Protein AF-A0A8J7UI75-F1 (afdb_monomer_lite)

Foldseek 3Di:
DALLVQLVVLVVVLVVVPPVSVQFFPWFDSVVLNVQRVVLRVCVPDDAFPCASAEDAAELLQALEPPDPPDPDNDPPPDDNDPPTHPVVVVCVVRRYRYGGYGDDD

Radius of gyration: 14.6 Å; chains: 1; bounding box: 35×24×42 Å

Sequence (106 aa):
MSSSELVNHAARGIEAAGEDGQRSFTALRLVQACAEAAAIDRAAGDALPPFAGIPIAVKEICSTSPARSPARGRCCCGGATGPAGCRRHRAAEASGFIVIGRTNMT

Organism: NCBI:txid1502156

Structure (mmCIF, N/CA/C/O backbone):
data_AF-A0A8J7UI75-F1
#
_entry.id   AF-A0A8J7UI75-F1
#
loop_
_atom_site.group_PDB
_atom_site.id
_atom_site.type_symbol
_atom_site.label_atom_id
_atom_site.label_alt_id
_atom_site.label_comp_id
_atom_site.label_asym_id
_atom_site.label_entity_id
_atom_site.label_seq_id
_atom_site.pdbx_PDB_ins_code
_atom_site.Cartn_x
_atom_site.Cartn_y
_atom_site.Cartn_z
_atom_site.occupancy
_atom_site.B_iso_or_equiv
_atom_site.auth_seq_id
_atom_site.auth_comp_id
_atom_s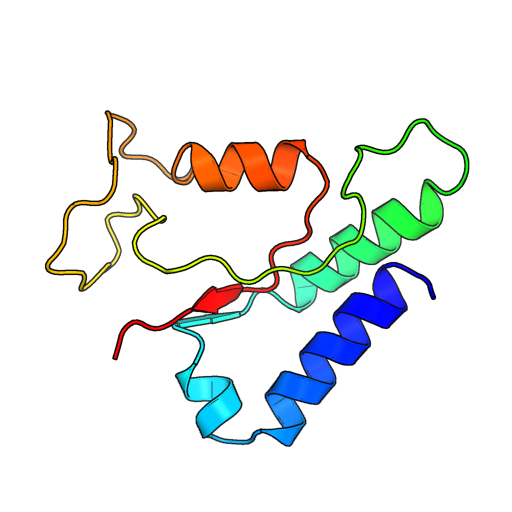ite.auth_asym_id
_atom_site.auth_atom_id
_atom_site.pdbx_PDB_model_num
ATOM 1 N N . MET A 1 1 ? 4.036 1.201 14.268 1.00 72.31 1 MET A N 1
ATOM 2 C CA . MET A 1 1 ? 4.060 1.895 12.971 1.00 72.31 1 MET A CA 1
ATOM 3 C C . MET A 1 1 ? 2.637 2.306 12.649 1.00 72.31 1 MET A C 1
ATOM 5 O O . MET A 1 1 ? 1.762 1.457 12.780 1.00 72.31 1 MET A O 1
ATOM 9 N N . SER A 1 2 ? 2.396 3.570 12.317 1.00 92.19 2 SER A N 1
ATOM 10 C CA . SER A 1 2 ? 1.084 4.068 11.892 1.00 92.19 2 SER A CA 1
ATOM 11 C C . SER A 1 2 ? 0.792 3.682 10.436 1.00 92.19 2 SER A C 1
ATOM 13 O O . SER A 1 2 ? 1.699 3.330 9.676 1.00 92.19 2 SER A O 1
ATOM 15 N N . SER A 1 3 ? -0.469 3.770 10.021 1.00 93.12 3 SER A N 1
ATOM 16 C CA . SER A 1 3 ? -0.880 3.553 8.627 1.00 93.12 3 SER A CA 1
ATOM 17 C C . SER A 1 3 ? -0.163 4.530 7.696 1.00 93.12 3 SER A C 1
ATOM 19 O O . SER A 1 3 ? 0.296 4.154 6.617 1.00 93.12 3 SER A O 1
ATOM 21 N N . SER A 1 4 ? -0.009 5.787 8.127 1.00 95.19 4 SER A N 1
ATOM 22 C CA . SER A 1 4 ? 0.713 6.809 7.361 1.00 95.19 4 SER A CA 1
ATOM 23 C C . SER A 1 4 ? 2.192 6.458 7.208 1.00 95.19 4 SER A C 1
ATOM 25 O O . SER A 1 4 ? 2.762 6.652 6.135 1.00 95.19 4 SER A O 1
ATOM 27 N N . GLU A 1 5 ? 2.822 5.897 8.244 1.00 96.25 5 GLU A N 1
ATOM 28 C CA . GLU A 1 5 ? 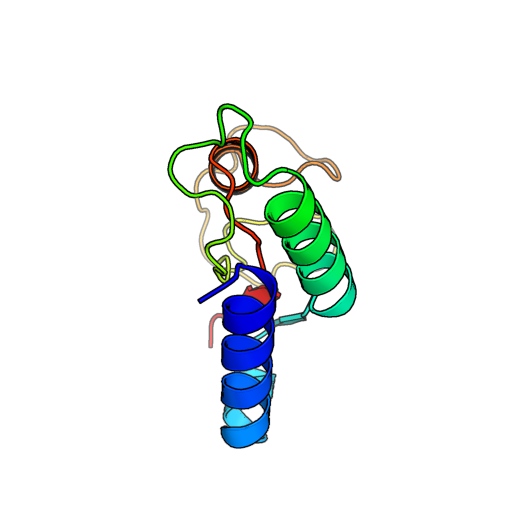4.204 5.412 8.156 1.00 96.25 5 GLU A CA 1
ATOM 29 C C . GLU A 1 5 ? 4.341 4.258 7.153 1.00 96.25 5 GLU A C 1
ATOM 31 O O . GLU A 1 5 ? 5.292 4.250 6.370 1.00 96.25 5 GLU A O 1
ATOM 36 N N . LEU A 1 6 ? 3.374 3.334 7.108 1.00 96.06 6 LEU A N 1
ATOM 37 C CA . LEU A 1 6 ? 3.363 2.231 6.140 1.00 96.06 6 LEU A CA 1
ATOM 38 C C . LEU A 1 6 ? 3.206 2.723 4.697 1.00 96.06 6 LEU A C 1
ATOM 40 O O . LEU A 1 6 ? 3.945 2.281 3.814 1.00 96.06 6 LEU A O 1
ATOM 44 N N . VAL A 1 7 ? 2.285 3.657 4.444 1.00 96.50 7 VAL A N 1
ATOM 45 C CA . VAL A 1 7 ? 2.098 4.237 3.103 1.00 96.50 7 VAL A CA 1
ATOM 46 C C . VAL A 1 7 ? 3.342 5.006 2.660 1.00 96.50 7 VAL A C 1
ATOM 48 O O . VAL A 1 7 ? 3.806 4.823 1.535 1.00 96.50 7 VAL A O 1
ATOM 51 N N . ASN A 1 8 ? 3.938 5.806 3.546 1.00 96.56 8 ASN A N 1
ATOM 52 C CA . ASN A 1 8 ? 5.171 6.535 3.245 1.00 96.56 8 ASN A CA 1
ATOM 53 C C . ASN A 1 8 ? 6.350 5.591 2.985 1.00 96.56 8 ASN A C 1
ATOM 55 O O . ASN A 1 8 ? 7.163 5.846 2.097 1.00 96.56 8 ASN A O 1
ATOM 59 N N . HIS A 1 9 ? 6.444 4.488 3.730 1.00 97.00 9 HIS A N 1
ATOM 60 C CA . HIS A 1 9 ? 7.454 3.464 3.490 1.00 97.00 9 HIS A CA 1
ATOM 61 C C . HIS A 1 9 ? 7.279 2.814 2.109 1.00 97.00 9 HIS A C 1
ATOM 63 O O . HIS A 1 9 ? 8.251 2.691 1.366 1.00 97.00 9 HIS A O 1
ATOM 69 N N . ALA A 1 10 ? 6.043 2.474 1.726 1.00 95.12 10 ALA A N 1
ATOM 70 C CA . ALA A 1 10 ? 5.746 1.929 0.404 1.00 95.12 10 ALA A CA 1
ATOM 71 C C . ALA A 1 10 ? 6.082 2.925 -0.721 1.00 95.12 10 ALA A C 1
ATOM 73 O O . ALA A 1 10 ? 6.718 2.543 -1.701 1.00 95.12 10 ALA A O 1
ATOM 74 N N . ALA A 1 11 ? 5.722 4.203 -0.562 1.00 95.00 11 ALA A N 1
ATOM 75 C CA . ALA A 1 11 ? 6.049 5.257 -1.523 1.00 95.00 11 ALA A CA 1
ATOM 76 C C . ALA A 1 11 ? 7.567 5.396 -1.723 1.00 95.00 11 ALA A C 1
ATOM 78 O O . ALA A 1 11 ? 8.046 5.365 -2.855 1.00 95.00 11 ALA A O 1
ATOM 79 N N . ARG A 1 12 ? 8.333 5.438 -0.626 1.00 96.62 12 ARG A N 1
ATOM 80 C CA . ARG A 1 12 ? 9.803 5.473 -0.677 1.00 96.62 12 ARG A CA 1
ATOM 81 C C . ARG A 1 12 ? 10.396 4.238 -1.346 1.00 96.62 12 ARG A C 1
ATOM 83 O O . ARG A 1 12 ? 11.379 4.363 -2.062 1.00 96.62 12 ARG A O 1
ATOM 90 N N . GLY A 1 13 ? 9.814 3.057 -1.131 1.00 95.81 13 GLY A N 1
ATOM 91 C CA . GLY A 1 13 ? 10.242 1.830 -1.805 1.00 95.81 13 GLY A CA 1
ATOM 92 C C . GLY A 1 13 ? 10.056 1.899 -3.323 1.00 95.81 13 GLY A C 1
ATOM 93 O O . GLY A 1 13 ? 10.942 1.491 -4.070 1.00 95.81 13 GLY A O 1
ATOM 94 N N . ILE A 1 14 ? 8.937 2.471 -3.780 1.00 94.19 14 ILE A N 1
ATOM 95 C CA . ILE A 1 14 ? 8.665 2.695 -5.207 1.00 94.19 14 ILE A CA 1
ATOM 96 C C . ILE A 1 14 ? 9.672 3.690 -5.796 1.00 94.19 14 ILE A C 1
ATOM 98 O O . ILE A 1 14 ? 10.225 3.434 -6.861 1.00 94.19 14 ILE A O 1
ATOM 102 N N . GLU A 1 15 ? 9.937 4.796 -5.101 1.00 93.94 15 GLU A N 1
ATOM 103 C CA . GLU A 1 15 ? 10.912 5.805 -5.536 1.00 93.94 15 GLU A CA 1
ATOM 104 C C . GLU A 1 15 ? 12.344 5.257 -5.570 1.00 93.94 15 GLU A C 1
ATOM 106 O O . GLU A 1 15 ? 13.062 5.464 -6.546 1.00 93.94 15 GLU A O 1
ATOM 111 N N . ALA A 1 16 ? 12.754 4.512 -4.539 1.00 96.38 16 ALA A N 1
ATOM 112 C CA . ALA A 1 16 ? 14.086 3.918 -4.445 1.00 96.38 16 ALA A CA 1
ATOM 113 C C . ALA A 1 16 ? 14.348 2.869 -5.539 1.00 96.38 16 ALA A C 1
ATOM 115 O O . ALA A 1 16 ? 15.494 2.673 -5.937 1.00 96.38 16 ALA A O 1
ATOM 116 N N . ALA A 1 17 ? 13.296 2.221 -6.047 1.00 93.31 17 ALA A N 1
ATOM 117 C CA . ALA A 1 17 ? 13.370 1.295 -7.175 1.00 93.31 17 ALA A CA 1
ATOM 118 C C . ALA A 1 17 ? 13.470 1.997 -8.548 1.00 93.31 17 ALA A C 1
ATOM 120 O O . ALA A 1 17 ? 13.560 1.322 -9.573 1.00 93.31 17 ALA A O 1
ATOM 121 N N . GLY A 1 18 ? 13.451 3.335 -8.596 1.00 92.94 18 GLY A N 1
ATOM 122 C CA . GLY A 1 18 ? 13.666 4.112 -9.816 1.00 92.94 18 GLY A CA 1
ATOM 123 C C . GLY A 1 18 ? 12.664 3.789 -10.929 1.00 92.94 18 GLY A C 1
ATOM 124 O O . GLY A 1 18 ? 11.455 3.707 -10.701 1.00 92.94 18 GLY A O 1
ATOM 125 N N . GLU A 1 19 ? 13.165 3.609 -12.156 1.00 89.56 19 GLU A N 1
ATOM 126 C CA . GLU A 1 19 ? 12.319 3.326 -13.324 1.00 89.56 19 GLU A CA 1
ATOM 127 C C . GLU A 1 19 ? 11.534 2.015 -13.191 1.00 89.56 19 GLU A C 1
ATOM 129 O O . GLU A 1 19 ? 10.386 1.947 -13.631 1.00 89.56 19 GLU A O 1
ATOM 134 N N . ASP A 1 20 ? 12.112 0.986 -12.569 1.00 88.75 20 ASP A N 1
ATOM 135 C CA . ASP A 1 20 ? 11.452 -0.312 -12.392 1.00 88.75 20 ASP A CA 1
ATOM 136 C C . ASP A 1 20 ? 10.294 -0.207 -11.397 1.00 88.75 20 ASP A C 1
ATOM 138 O O . ASP A 1 20 ? 9.212 -0.765 -11.619 1.00 88.75 20 ASP A O 1
ATOM 142 N N . GLY A 1 21 ? 10.484 0.592 -10.344 1.00 88.25 21 GLY A N 1
ATOM 143 C CA . GLY A 1 21 ? 9.425 0.975 -9.418 1.00 88.25 21 GLY A CA 1
ATOM 144 C C . GLY A 1 21 ? 8.268 1.653 -10.143 1.00 88.25 21 GLY A C 1
ATOM 145 O O . GLY A 1 21 ? 7.123 1.252 -9.974 1.00 88.25 21 GLY A O 1
ATOM 146 N N . GLN A 1 22 ? 8.551 2.619 -11.017 1.00 86.44 22 GLN A N 1
ATOM 147 C CA . GLN A 1 22 ? 7.523 3.331 -11.783 1.00 86.44 22 GLN A CA 1
ATOM 148 C C . GLN A 1 22 ? 6.825 2.432 -12.816 1.00 86.44 22 GLN A C 1
ATOM 150 O O . GLN A 1 22 ? 5.599 2.441 -12.904 1.00 86.44 22 GLN A O 1
ATOM 155 N N . ARG A 1 23 ? 7.573 1.611 -13.566 1.00 88.38 23 ARG A N 1
ATOM 156 C CA . ARG A 1 23 ? 7.040 0.704 -14.606 1.00 8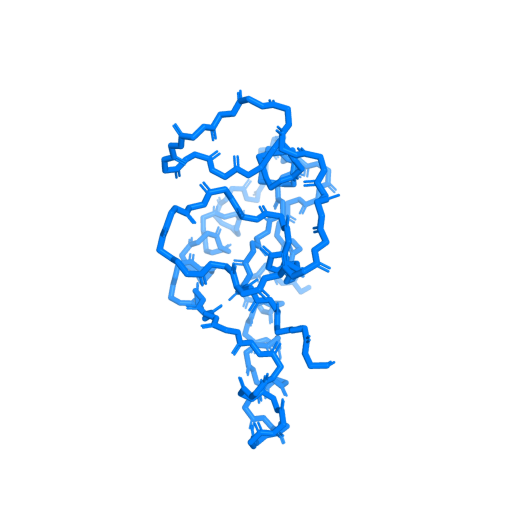8.38 23 ARG A CA 1
ATOM 157 C C . ARG A 1 23 ? 6.212 -0.448 -14.049 1.00 88.38 23 ARG A C 1
ATOM 159 O O . ARG A 1 23 ? 5.383 -1.009 -14.771 1.00 88.38 23 ARG A O 1
ATOM 166 N N . SER A 1 24 ? 6.410 -0.781 -12.776 1.00 88.69 24 SER A N 1
ATOM 167 C CA . SER A 1 24 ? 5.602 -1.770 -12.064 1.00 88.69 24 SER A CA 1
ATOM 168 C C . SER A 1 24 ? 4.160 -1.308 -11.853 1.00 88.69 24 SER A C 1
ATOM 170 O O . SER A 1 24 ? 3.292 -2.148 -11.611 1.00 88.69 24 SER A O 1
ATOM 172 N N . PHE A 1 25 ? 3.872 -0.006 -11.986 1.00 89.38 25 PHE A N 1
ATOM 173 C CA . PHE A 1 25 ? 2.534 0.555 -11.840 1.00 89.38 25 PHE A CA 1
ATOM 174 C C . PHE A 1 25 ? 2.054 1.224 -13.124 1.00 89.38 25 PHE A C 1
ATOM 176 O O . PHE A 1 25 ? 2.753 1.980 -13.784 1.00 89.38 25 PHE A O 1
ATOM 183 N N . THR A 1 26 ? 0.798 0.983 -13.455 1.00 86.75 26 THR A N 1
ATOM 184 C CA . THR A 1 26 ? 0.074 1.671 -14.532 1.00 86.75 26 THR A CA 1
ATOM 185 C C . THR A 1 26 ? -0.619 2.934 -14.033 1.00 86.75 26 THR A C 1
ATOM 187 O O . THR A 1 26 ? -0.889 3.842 -14.816 1.00 86.75 26 THR A O 1
ATOM 190 N N . ALA A 1 27 ? -0.934 2.998 -12.736 1.00 86.94 27 ALA A N 1
ATOM 191 C CA . ALA A 1 27 ? -1.446 4.189 -12.072 1.00 86.94 27 ALA A CA 1
ATOM 192 C C . ALA A 1 27 ? -1.128 4.146 -10.574 1.00 86.94 27 ALA A C 1
ATOM 194 O O . ALA A 1 27 ? -1.444 3.162 -9.907 1.00 86.94 27 ALA A O 1
ATOM 195 N N . LEU A 1 28 ? -0.574 5.229 -10.036 1.00 90.25 28 LEU A N 1
ATOM 196 C CA . LEU A 1 28 ? -0.367 5.421 -8.599 1.00 90.25 28 LEU A CA 1
ATOM 197 C C . LEU A 1 28 ? -1.451 6.341 -8.023 1.00 90.25 28 LEU A C 1
ATOM 199 O O . LEU A 1 28 ? -1.902 7.266 -8.696 1.00 90.25 28 LEU A O 1
ATOM 203 N N . ARG A 1 29 ? -1.854 6.095 -6.771 1.00 92.62 29 ARG A N 1
ATOM 204 C CA . ARG A 1 29 ? -2.827 6.909 -6.016 1.00 92.62 29 ARG A CA 1
ATOM 205 C C . ARG A 1 29 ? -2.285 7.350 -4.651 1.00 92.62 29 ARG A C 1
ATOM 207 O O . ARG A 1 29 ? -3.004 7.359 -3.659 1.00 92.62 29 ARG A O 1
ATOM 214 N N . LEU A 1 30 ? -0.994 7.692 -4.592 1.00 92.50 30 LEU A N 1
ATOM 215 C CA . LEU A 1 30 ? -0.283 7.959 -3.333 1.00 92.50 30 LEU A CA 1
ATOM 216 C C . LEU A 1 30 ? -0.889 9.116 -2.523 1.00 92.50 30 LEU A C 1
ATOM 218 O O . LEU A 1 30 ? -0.970 9.017 -1.306 1.00 92.50 30 LEU A O 1
ATOM 222 N N . VAL A 1 31 ? -1.385 10.173 -3.176 1.00 93.12 31 VAL A N 1
ATOM 223 C CA . VAL A 1 31 ? -2.035 11.301 -2.481 1.00 93.12 31 VAL A CA 1
ATOM 224 C C . VAL A 1 31 ? -3.292 10.840 -1.737 1.00 93.12 31 VAL A C 1
ATOM 226 O O . VAL A 1 31 ? -3.466 11.149 -0.560 1.00 93.12 31 VAL A O 1
ATOM 229 N N . GLN A 1 32 ? -4.150 10.067 -2.407 1.00 90.88 32 GLN A N 1
ATOM 230 C CA . GLN A 1 32 ? -5.358 9.501 -1.808 1.00 90.88 32 GLN A CA 1
ATOM 231 C C . GLN A 1 32 ? -5.006 8.491 -0.712 1.00 90.88 32 GLN A C 1
ATOM 233 O O . GLN A 1 32 ? -5.580 8.548 0.371 1.00 90.88 32 GLN A O 1
ATOM 238 N N . ALA A 1 33 ? -4.010 7.633 -0.952 1.00 93.44 33 ALA A N 1
ATOM 239 C CA . ALA A 1 33 ? -3.541 6.653 0.023 1.00 93.44 33 ALA A CA 1
ATOM 240 C C . ALA A 1 33 ? -3.032 7.310 1.318 1.00 93.44 33 ALA A C 1
ATOM 242 O O . ALA A 1 33 ? -3.337 6.833 2.408 1.00 93.44 33 ALA A O 1
ATOM 243 N N . CYS A 1 34 ? -2.312 8.433 1.221 1.00 94.06 34 CYS A N 1
ATOM 244 C CA . CYS A 1 34 ? -1.883 9.199 2.392 1.00 94.06 34 CYS A CA 1
ATOM 245 C C . CYS A 1 34 ? -3.071 9.793 3.164 1.00 94.06 34 CYS A C 1
ATOM 247 O O . CYS A 1 34 ? -3.069 9.786 4.394 1.00 94.06 34 CYS A O 1
ATOM 249 N N . ALA A 1 35 ? -4.100 10.285 2.467 1.00 94.06 35 ALA A N 1
ATOM 250 C CA . ALA A 1 35 ? -5.305 10.810 3.110 1.00 94.06 35 ALA A CA 1
ATOM 251 C C . ALA A 1 35 ? -6.116 9.706 3.819 1.00 94.06 35 ALA A C 1
ATOM 253 O O . ALA A 1 35 ? -6.569 9.908 4.946 1.00 94.06 35 ALA A O 1
ATOM 254 N N . GLU A 1 36 ? -6.259 8.536 3.187 1.00 92.81 36 GLU A N 1
ATOM 255 C CA . GLU A 1 36 ? -6.887 7.339 3.770 1.00 92.81 36 GLU A CA 1
ATOM 256 C C . GLU A 1 36 ? -6.125 6.874 5.022 1.00 92.81 36 GLU A C 1
ATOM 258 O O . GLU A 1 36 ? -6.726 6.653 6.073 1.00 92.81 36 GLU A O 1
ATOM 263 N N . ALA A 1 37 ? -4.793 6.818 4.951 1.00 93.75 37 ALA A N 1
ATOM 264 C CA . ALA A 1 37 ? -3.941 6.453 6.076 1.00 93.75 37 ALA A CA 1
ATOM 265 C C . ALA A 1 37 ? -4.070 7.417 7.262 1.00 93.75 37 ALA A C 1
ATOM 267 O O . ALA A 1 37 ? -4.230 6.977 8.399 1.00 93.75 37 ALA A O 1
ATOM 268 N N . ALA A 1 38 ? -4.075 8.726 7.000 1.00 94.00 38 ALA A N 1
ATOM 269 C CA . ALA A 1 38 ? -4.266 9.735 8.037 1.00 94.00 38 ALA A CA 1
ATOM 270 C C . ALA A 1 38 ? -5.666 9.662 8.672 1.00 94.00 38 ALA A C 1
ATOM 272 O O . ALA A 1 38 ? -5.835 9.970 9.851 1.00 94.00 38 ALA A O 1
ATOM 273 N N . ALA A 1 39 ? -6.693 9.266 7.913 1.00 91.69 39 ALA A N 1
ATOM 274 C CA . ALA A 1 39 ? -8.027 9.038 8.461 1.00 91.69 39 ALA A CA 1
ATOM 275 C C . ALA A 1 39 ? -8.051 7.824 9.403 1.00 91.69 39 ALA A C 1
ATOM 277 O O . ALA A 1 39 ? -8.613 7.923 10.491 1.00 91.69 39 ALA A O 1
ATOM 278 N N . ILE A 1 40 ? -7.393 6.726 9.023 1.00 91.50 40 ILE A N 1
ATOM 279 C CA . ILE A 1 40 ? -7.291 5.514 9.848 1.00 91.50 40 ILE A CA 1
ATOM 280 C C . ILE A 1 40 ? -6.474 5.779 11.116 1.00 91.50 40 ILE A C 1
ATOM 282 O O . ILE A 1 40 ? -6.899 5.396 12.202 1.00 91.50 40 ILE A O 1
ATOM 286 N N . ASP A 1 41 ? -5.362 6.509 11.008 1.00 92.50 41 ASP A N 1
ATOM 287 C CA . ASP A 1 41 ? -4.542 6.886 12.166 1.00 92.50 41 ASP A CA 1
ATOM 288 C C . ASP A 1 41 ? -5.323 7.759 13.166 1.00 92.50 41 ASP A C 1
ATOM 290 O O . ASP A 1 41 ? -5.139 7.630 14.374 1.00 92.50 41 ASP A O 1
ATOM 294 N N . ARG A 1 42 ? -6.238 8.616 12.685 1.00 90.69 42 ARG A N 1
ATOM 295 C CA . ARG A 1 42 ? -7.131 9.415 13.546 1.00 90.69 42 ARG A CA 1
ATOM 296 C C . ARG A 1 42 ? -8.262 8.605 14.177 1.00 90.69 42 ARG A C 1
ATOM 298 O O . ARG A 1 42 ? -8.751 8.999 15.228 1.00 90.69 42 ARG A O 1
ATOM 305 N N . ALA A 1 43 ? -8.665 7.502 13.554 1.00 86.56 43 ALA A N 1
ATOM 306 C CA . ALA A 1 43 ? -9.690 6.594 14.063 1.00 86.56 43 ALA A CA 1
ATOM 307 C C . ALA A 1 43 ? -9.141 5.591 15.099 1.00 86.56 43 ALA A C 1
ATOM 309 O O . ALA A 1 43 ? -9.865 4.686 15.511 1.00 86.56 43 ALA A O 1
ATOM 310 N N . ALA A 1 44 ? -7.872 5.726 15.514 1.00 63.81 44 ALA A N 1
ATOM 311 C CA . ALA A 1 44 ? -7.212 4.861 16.489 1.00 63.81 44 ALA A CA 1
ATOM 312 C C . ALA A 1 44 ? -7.977 4.830 17.828 1.00 63.81 44 ALA A C 1
ATOM 314 O O . ALA A 1 44 ? -7.792 5.683 18.694 1.00 63.81 44 ALA A O 1
ATOM 315 N N . GLY A 1 45 ? -8.853 3.834 17.975 1.00 59.66 45 GLY A N 1
ATOM 316 C CA . GLY A 1 45 ? -9.754 3.664 19.118 1.00 59.66 45 GLY A CA 1
ATOM 317 C C . GLY A 1 45 ? -11.126 3.094 18.741 1.00 59.66 45 GLY A C 1
ATOM 318 O O . GLY A 1 45 ? -11.733 2.409 19.560 1.00 59.66 45 GLY A O 1
ATOM 319 N N . ASP A 1 46 ? -11.583 3.308 17.505 1.00 70.75 46 ASP A N 1
ATOM 320 C CA . ASP A 1 46 ? -12.829 2.732 16.990 1.00 70.75 46 ASP A CA 1
ATOM 321 C C . ASP A 1 46 ? -12.624 1.299 16.467 1.00 70.75 46 ASP A C 1
ATOM 323 O O . ASP A 1 46 ? -11.500 0.852 16.222 1.00 70.75 46 ASP A O 1
ATOM 327 N N . ALA A 1 47 ? -13.721 0.554 16.284 1.00 81.94 47 ALA A N 1
ATOM 328 C CA . ALA A 1 47 ? -13.693 -0.789 15.705 1.00 81.94 47 ALA A CA 1
ATOM 329 C C . ALA A 1 47 ? -13.263 -0.733 14.228 1.00 81.94 47 ALA A C 1
ATOM 331 O O . ALA A 1 47 ? -14.086 -0.614 13.318 1.00 81.94 47 ALA A O 1
ATOM 332 N N . LEU A 1 48 ? -11.953 -0.796 13.999 1.00 84.25 48 LEU A N 1
ATOM 333 C CA . LEU A 1 48 ? -11.364 -0.789 12.669 1.00 84.25 48 LEU A CA 1
ATOM 334 C C . LEU A 1 48 ? -11.596 -2.128 11.941 1.00 84.25 48 LEU A C 1
ATOM 336 O O . LEU A 1 48 ? -11.597 -3.191 12.569 1.00 84.25 48 LEU A O 1
ATOM 340 N N . PRO A 1 49 ? -11.747 -2.101 10.604 1.00 85.12 49 PRO A N 1
ATOM 341 C CA . PRO A 1 49 ? -11.730 -3.306 9.782 1.00 85.12 49 PRO A CA 1
ATOM 342 C C . PRO A 1 49 ? -10.437 -4.123 9.968 1.00 85.12 49 PRO A C 1
ATOM 344 O O . PRO A 1 49 ? -9.389 -3.559 10.288 1.00 85.12 49 PRO A O 1
ATOM 347 N N . PRO A 1 50 ? -10.459 -5.441 9.700 1.00 86.94 50 PRO A N 1
ATOM 348 C CA . PRO A 1 50 ? -9.357 -6.350 10.032 1.00 86.94 50 PRO A CA 1
ATOM 349 C C . PRO A 1 50 ? -8.033 -6.046 9.315 1.00 86.94 50 PRO A C 1
ATOM 351 O O . PRO A 1 50 ? -6.981 -6.473 9.783 1.00 86.94 50 PRO A O 1
ATOM 354 N N . PHE A 1 51 ? -8.067 -5.323 8.192 1.00 90.62 51 PHE A N 1
ATOM 355 C CA . PHE A 1 51 ? -6.879 -4.948 7.421 1.00 90.62 51 PHE A CA 1
ATOM 356 C C . PHE A 1 51 ? -6.702 -3.430 7.303 1.00 90.62 51 PHE A C 1
ATOM 358 O O . PHE A 1 51 ? -6.024 -2.957 6.387 1.00 90.62 51 PHE A O 1
ATOM 365 N N . ALA A 1 52 ? -7.316 -2.669 8.216 1.00 90.62 52 ALA A N 1
ATOM 366 C CA . ALA A 1 52 ? -7.213 -1.218 8.262 1.00 90.62 52 ALA A CA 1
ATOM 367 C C . ALA A 1 52 ? -5.751 -0.751 8.229 1.00 90.62 52 ALA A C 1
ATOM 369 O O . ALA A 1 52 ? -4.934 -1.154 9.055 1.00 90.62 52 ALA A O 1
ATOM 370 N N . GLY A 1 53 ? -5.433 0.110 7.264 1.00 90.38 53 GLY A N 1
ATOM 371 C CA . GLY A 1 53 ? -4.140 0.788 7.190 1.00 90.38 53 GLY A CA 1
ATOM 372 C C . GLY A 1 53 ? -3.066 0.040 6.402 1.00 90.38 53 GLY A C 1
ATOM 373 O O . GLY A 1 53 ? -1.978 0.579 6.211 1.00 90.38 53 GLY A O 1
ATOM 374 N N . ILE A 1 54 ? -3.350 -1.172 5.912 1.00 93.88 54 ILE A N 1
ATOM 375 C CA . ILE A 1 54 ? -2.378 -1.966 5.152 1.00 93.88 54 ILE A CA 1
ATOM 376 C C . ILE A 1 54 ? -2.337 -1.480 3.690 1.00 93.88 54 ILE A C 1
ATOM 378 O O . ILE A 1 54 ? -3.350 -1.598 2.990 1.00 93.88 54 ILE A O 1
ATOM 382 N N . PRO A 1 55 ? -1.190 -0.973 3.191 1.00 94.75 55 PRO A N 1
ATOM 383 C CA . PRO A 1 55 ? -1.050 -0.578 1.797 1.00 94.75 55 PRO A CA 1
ATOM 384 C C . PRO A 1 55 ? -0.948 -1.801 0.877 1.00 94.75 55 PRO A C 1
ATOM 386 O O . PRO A 1 55 ? -0.135 -2.695 1.106 1.00 94.75 55 PRO A O 1
ATOM 389 N N . ILE A 1 56 ? -1.730 -1.826 -0.203 1.00 93.75 56 ILE A N 1
ATOM 390 C CA . ILE A 1 56 ? -1.669 -2.872 -1.234 1.00 93.75 56 ILE A CA 1
ATOM 391 C C . ILE A 1 56 ? -1.666 -2.274 -2.636 1.00 93.75 56 ILE A C 1
ATOM 393 O O . ILE A 1 56 ? -2.227 -1.212 -2.886 1.00 93.75 56 ILE A O 1
ATOM 397 N N . ALA A 1 57 ? -1.102 -2.996 -3.595 1.00 89.69 57 ALA A N 1
ATOM 398 C CA . ALA A 1 57 ? -1.290 -2.700 -5.006 1.00 89.69 57 ALA A CA 1
ATOM 399 C C . ALA A 1 57 ? -2.250 -3.721 -5.623 1.00 89.69 57 ALA A C 1
ATOM 401 O O . ALA A 1 57 ? -2.208 -4.907 -5.293 1.00 89.69 57 ALA A O 1
ATOM 402 N N . VAL A 1 58 ? -3.125 -3.274 -6.523 1.00 85.88 58 VAL A N 1
ATOM 403 C CA . VAL A 1 58 ? -4.117 -4.149 -7.159 1.00 85.88 58 VAL A CA 1
ATOM 404 C C . VAL A 1 58 ? -3.748 -4.371 -8.619 1.00 85.88 58 VAL A C 1
ATOM 406 O O . VAL A 1 58 ? -3.565 -3.428 -9.377 1.00 85.88 58 VAL A O 1
ATOM 409 N N . LYS A 1 59 ? -3.673 -5.629 -9.049 1.00 82.00 59 LYS A N 1
ATOM 410 C CA . LYS A 1 59 ? -3.357 -5.961 -10.444 1.00 82.00 59 LYS A CA 1
ATOM 411 C C . LYS A 1 59 ? -4.402 -5.404 -11.418 1.00 82.00 59 LYS A C 1
ATOM 413 O O . LYS A 1 59 ? -5.598 -5.534 -11.164 1.00 82.00 59 LYS A O 1
ATOM 418 N N . GLU A 1 60 ? -3.974 -4.849 -12.554 1.00 68.31 60 GLU A N 1
ATOM 419 C CA . GLU A 1 60 ? -4.851 -4.171 -13.534 1.00 68.31 60 GLU A CA 1
ATOM 420 C C . GLU A 1 60 ? -6.015 -5.005 -14.094 1.00 68.31 60 GLU A C 1
ATOM 422 O O . GLU A 1 60 ? -7.069 -4.464 -14.423 1.00 68.31 60 GLU A O 1
ATOM 427 N N . ILE A 1 61 ? -5.893 -6.335 -14.137 1.00 67.88 61 ILE A N 1
ATOM 428 C CA . ILE A 1 61 ? -7.014 -7.227 -14.505 1.00 67.88 61 ILE A CA 1
ATOM 429 C C . ILE A 1 61 ? -8.203 -7.159 -13.537 1.00 67.88 61 ILE A C 1
ATOM 431 O O . ILE A 1 61 ? -9.272 -7.681 -13.839 1.00 67.88 61 ILE A O 1
ATOM 435 N N . CYS A 1 62 ? -8.034 -6.524 -12.378 1.00 54.69 62 CYS A N 1
ATOM 436 C CA . CYS A 1 62 ? -9.089 -6.263 -11.408 1.00 54.69 62 CYS A CA 1
ATOM 437 C C . CYS A 1 62 ? -9.760 -4.885 -11.610 1.00 54.69 62 CYS A C 1
ATOM 439 O O . CYS A 1 62 ? -10.423 -4.399 -10.692 1.00 54.69 62 CYS A O 1
ATOM 441 N N . SER A 1 63 ? -9.611 -4.253 -12.781 1.00 51.25 63 SER A N 1
ATOM 442 C CA . SER A 1 63 ? -10.293 -3.007 -13.157 1.00 51.25 63 SER A CA 1
ATOM 443 C C . SER A 1 63 ? -11.268 -3.231 -14.321 1.00 51.25 63 SER A C 1
ATOM 445 O O . SER A 1 63 ? -10.883 -3.735 -15.374 1.00 51.25 63 SER A O 1
ATOM 447 N N . THR A 1 64 ? -12.531 -2.821 -14.150 1.00 49.34 64 THR A N 1
ATOM 448 C CA . THR A 1 64 ? -13.591 -2.872 -15.181 1.00 49.34 64 THR A CA 1
ATOM 449 C C . THR A 1 64 ? -13.779 -1.539 -15.927 1.00 49.34 64 THR A C 1
ATOM 451 O O . THR A 1 64 ? -14.841 -1.304 -16.505 1.00 49.34 64 THR A O 1
ATOM 454 N N . SER A 1 65 ? -12.806 -0.618 -15.887 1.00 43.53 65 SER A N 1
ATOM 455 C CA . SER A 1 65 ? -12.944 0.677 -16.574 1.00 43.53 65 SER A CA 1
ATOM 456 C C . SER A 1 65 ? -12.715 0.536 -18.091 1.00 43.53 65 SER A C 1
ATOM 458 O O . SER A 1 65 ? -11.722 -0.075 -18.492 1.00 43.53 65 SER A O 1
ATOM 460 N N . PRO A 1 66 ? -13.573 1.119 -18.957 1.00 40.69 66 PRO A N 1
ATOM 461 C CA . PRO A 1 66 ? -13.415 1.058 -20.415 1.00 40.69 66 PRO A CA 1
ATOM 462 C C . PRO A 1 66 ? -12.205 1.856 -20.932 1.00 40.69 66 PRO A C 1
ATOM 464 O O . PRO A 1 66 ? -11.820 1.711 -22.093 1.00 40.69 66 PRO A O 1
ATOM 467 N N . ALA A 1 67 ? -11.561 2.666 -20.087 1.00 42.00 67 ALA A N 1
ATOM 468 C CA . ALA A 1 67 ? -10.317 3.340 -20.430 1.00 42.00 67 ALA A CA 1
ATOM 469 C C . ALA A 1 67 ? -9.131 2.362 -20.326 1.00 42.00 67 ALA A C 1
ATOM 471 O O . ALA A 1 67 ? -8.400 2.338 -19.340 1.00 42.00 67 ALA A O 1
ATOM 472 N N . ARG A 1 68 ? -8.957 1.561 -21.385 1.00 44.47 68 ARG A N 1
ATOM 473 C CA . ARG A 1 68 ? -7.706 0.879 -21.754 1.00 44.47 68 ARG A CA 1
ATOM 474 C C . ARG A 1 68 ? -7.125 -0.037 -20.662 1.00 44.47 68 ARG A C 1
ATOM 476 O O . ARG A 1 68 ? -6.035 0.212 -20.161 1.00 44.47 68 ARG A O 1
ATOM 483 N N . SER A 1 69 ? -7.799 -1.146 -20.355 1.00 42.78 69 SER A N 1
ATOM 484 C CA . SER A 1 69 ? -7.115 -2.311 -19.769 1.00 42.78 69 SER A CA 1
ATOM 485 C C . SER A 1 69 ? -6.591 -3.187 -20.919 1.00 42.78 69 SER A C 1
ATOM 487 O O . SER A 1 69 ? -7.400 -3.803 -21.614 1.00 42.78 69 SER A O 1
ATOM 489 N N . PRO A 1 70 ? -5.273 -3.240 -21.197 1.00 42.41 70 PRO A N 1
ATOM 490 C CA . PRO A 1 70 ? -4.716 -4.018 -22.311 1.00 42.41 70 PRO A CA 1
ATOM 491 C C . PRO A 1 70 ? -4.675 -5.536 -22.036 1.00 42.41 70 PRO A C 1
ATOM 493 O O . PRO A 1 70 ? -3.987 -6.284 -22.730 1.00 42.41 70 PRO A O 1
ATOM 496 N N . ALA A 1 71 ? -5.394 -6.032 -21.028 1.00 44.72 71 ALA A N 1
ATOM 497 C CA . ALA A 1 71 ? -5.282 -7.414 -20.593 1.00 44.72 71 ALA A CA 1
ATOM 498 C C . ALA A 1 71 ? -6.009 -8.407 -21.524 1.00 44.72 71 ALA A C 1
ATOM 500 O O . ALA A 1 71 ? -7.227 -8.591 -21.468 1.00 44.72 71 ALA A O 1
ATOM 501 N N . ARG A 1 72 ? -5.215 -9.144 -22.312 1.00 43.03 72 ARG A N 1
ATOM 502 C CA . ARG A 1 72 ? -5.540 -10.454 -22.909 1.00 43.03 72 ARG A CA 1
AT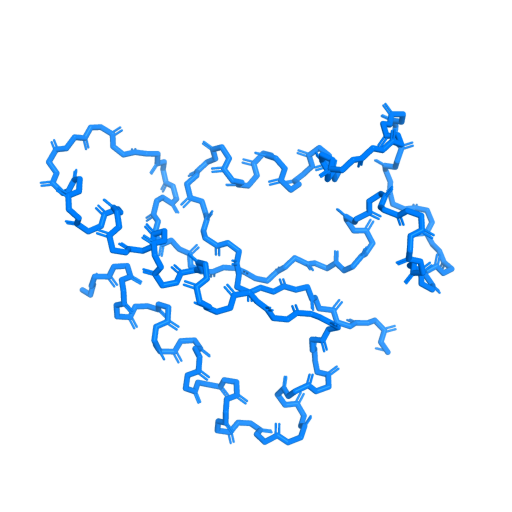OM 503 C C . ARG A 1 72 ? -5.727 -11.497 -21.790 1.00 43.03 72 ARG A C 1
ATOM 505 O O . ARG A 1 72 ? -4.876 -12.341 -21.549 1.00 43.03 72 ARG A O 1
ATOM 512 N N . GLY A 1 73 ? -6.830 -11.427 -21.054 1.00 46.75 73 GLY A N 1
ATOM 513 C CA . GLY A 1 73 ? -7.123 -12.402 -20.003 1.00 46.75 73 GLY A CA 1
ATOM 514 C C . GLY A 1 73 ? -8.300 -11.972 -19.148 1.00 46.75 73 GLY A C 1
ATOM 515 O O . GLY A 1 73 ? -8.163 -11.123 -18.274 1.00 46.75 73 GLY A O 1
ATOM 516 N N . ARG A 1 74 ? -9.474 -12.555 -19.409 1.00 48.53 74 ARG A N 1
ATOM 517 C CA . ARG A 1 74 ? -10.697 -12.305 -18.637 1.00 48.53 74 ARG A CA 1
ATOM 518 C C . ARG A 1 74 ? -10.503 -12.782 -17.196 1.00 48.53 74 ARG A C 1
ATOM 520 O O . ARG A 1 74 ? -10.558 -13.979 -16.938 1.00 48.53 74 ARG A O 1
ATOM 527 N N . CYS A 1 75 ? -10.334 -11.858 -16.254 1.00 47.84 75 CYS A N 1
ATOM 528 C CA . CYS A 1 75 ? -10.477 -12.146 -14.830 1.00 47.84 75 CYS A CA 1
ATOM 529 C C . CYS A 1 75 ? -11.828 -11.607 -14.348 1.00 47.84 75 CYS A C 1
ATOM 531 O O . CYS A 1 75 ? -12.049 -10.405 -14.352 1.00 47.84 75 CYS A O 1
ATOM 533 N N . CYS A 1 76 ? -12.740 -12.518 -13.990 1.00 47.09 76 CYS A N 1
ATOM 534 C CA . CYS A 1 76 ? -13.979 -12.315 -13.224 1.00 47.09 76 CYS A CA 1
ATOM 535 C C . CYS A 1 76 ? -14.716 -10.962 -13.369 1.00 47.09 76 CYS A C 1
ATOM 537 O O . CYS A 1 76 ? -15.167 -10.394 -12.373 1.00 47.09 76 CYS A O 1
ATOM 539 N N . CYS A 1 77 ? -14.938 -10.481 -14.594 1.00 45.31 77 CYS A N 1
ATOM 540 C CA . CYS A 1 77 ? -15.871 -9.384 -14.866 1.00 45.31 77 CYS A CA 1
ATOM 541 C C . CYS A 1 77 ? -17.303 -9.931 -14.961 1.00 45.31 77 CYS A C 1
ATOM 543 O O . CYS A 1 77 ? -17.933 -9.908 -16.015 1.00 45.31 77 CYS A O 1
ATOM 545 N N . GLY A 1 78 ? -17.813 -10.464 -13.850 1.00 40.97 78 GLY A N 1
ATOM 546 C CA . GLY A 1 78 ? -19.236 -10.745 -13.679 1.00 40.97 78 GLY A CA 1
ATOM 547 C C . GLY A 1 78 ? -20.003 -9.437 -13.496 1.00 40.97 78 GLY A C 1
ATOM 548 O O . GLY A 1 78 ? -20.318 -9.072 -12.365 1.00 40.97 78 GLY A O 1
ATOM 549 N N . GLY A 1 79 ? -20.222 -8.734 -14.612 1.00 41.38 79 GLY A N 1
ATOM 550 C CA . GLY A 1 79 ? -21.241 -7.700 -14.798 1.00 41.38 79 GLY A CA 1
ATOM 551 C C . GLY A 1 79 ? -21.187 -6.509 -13.843 1.00 41.38 79 GLY A C 1
ATOM 552 O O . GLY A 1 79 ? -22.005 -6.418 -12.937 1.00 41.38 79 GLY A O 1
ATOM 553 N N . ALA A 1 80 ? -20.272 -5.568 -14.070 1.00 36.12 80 ALA A N 1
ATOM 554 C CA . ALA A 1 80 ? -20.470 -4.173 -13.668 1.00 36.12 80 ALA A CA 1
ATOM 555 C C . ALA A 1 80 ? -19.517 -3.282 -14.469 1.00 36.12 80 ALA A C 1
ATOM 557 O O . ALA A 1 80 ? -18.408 -2.973 -14.034 1.00 36.12 80 ALA A O 1
ATOM 558 N N . THR A 1 81 ? -19.944 -2.902 -15.669 1.00 42.25 81 THR A N 1
ATOM 559 C CA . THR A 1 81 ? -19.329 -1.810 -16.424 1.00 42.25 81 THR A CA 1
ATOM 560 C C . THR A 1 81 ? -19.701 -0.513 -15.708 1.00 42.25 81 THR A C 1
ATOM 562 O O . THR A 1 81 ? -20.867 -0.132 -15.681 1.00 42.25 81 THR A O 1
ATOM 565 N N . GLY A 1 82 ? -18.735 0.126 -15.054 1.00 42.12 82 GLY A N 1
ATOM 566 C CA . GLY A 1 82 ? -18.955 1.363 -14.310 1.00 42.12 82 GLY A CA 1
ATOM 567 C C . GLY A 1 82 ? -17.734 1.763 -13.478 1.00 42.12 82 GLY A C 1
ATOM 568 O O . GLY A 1 82 ? -16.839 0.939 -13.283 1.00 42.12 82 GLY A O 1
ATOM 569 N N . PRO A 1 83 ? -17.696 2.998 -12.944 1.00 45.38 83 PRO A N 1
ATOM 570 C CA . PRO A 1 83 ? -16.567 3.574 -12.190 1.00 45.38 83 PRO A CA 1
ATOM 571 C C . PRO A 1 83 ? -16.236 2.846 -10.876 1.00 45.38 83 PRO A C 1
ATOM 573 O O . PRO A 1 83 ? -15.402 3.287 -10.098 1.00 45.38 83 PRO A O 1
ATOM 576 N N . ALA A 1 84 ? -16.899 1.730 -10.607 1.00 47.16 84 ALA A N 1
ATOM 577 C CA . ALA A 1 84 ? -17.021 1.155 -9.289 1.00 47.16 84 ALA A CA 1
ATOM 578 C C . ALA A 1 84 ? -16.166 -0.114 -9.089 1.00 47.16 84 ALA A C 1
ATOM 580 O O . ALA A 1 84 ? -16.462 -0.900 -8.195 1.00 47.16 84 ALA A O 1
ATOM 581 N N . GLY A 1 85 ? -15.119 -0.315 -9.901 1.00 57.56 85 GLY A N 1
ATOM 582 C CA . GLY A 1 85 ? -14.090 -1.354 -9.719 1.00 57.56 85 GLY A CA 1
ATOM 583 C C . GLY A 1 85 ? -14.585 -2.812 -9.792 1.00 57.56 85 GLY A C 1
ATOM 584 O O . GLY A 1 85 ? -15.784 -3.096 -9.758 1.00 57.56 85 GLY A O 1
ATOM 585 N N . CYS A 1 86 ? -13.670 -3.786 -9.890 1.00 65.19 86 CYS A N 1
ATOM 586 C CA . CYS A 1 86 ? -14.052 -5.201 -9.772 1.00 65.19 86 CYS A CA 1
ATOM 587 C C . CYS A 1 86 ? -14.472 -5.537 -8.330 1.00 65.19 86 CYS A C 1
ATOM 589 O O . CYS A 1 86 ? -13.979 -4.943 -7.373 1.00 65.19 86 CYS A O 1
ATOM 591 N N . ARG A 1 87 ? -15.315 -6.566 -8.141 1.00 70.25 87 ARG A N 1
ATOM 592 C CA . ARG A 1 87 ? -15.793 -7.012 -6.809 1.00 70.25 87 ARG A CA 1
ATOM 593 C C . ARG A 1 87 ? -14.667 -7.229 -5.789 1.00 70.25 87 ARG A C 1
ATOM 595 O O . ARG A 1 87 ? -14.845 -6.925 -4.618 1.00 70.25 87 ARG A O 1
ATOM 602 N N . ARG A 1 88 ? -13.505 -7.717 -6.238 1.00 69.69 88 ARG A N 1
ATOM 603 C CA . ARG A 1 88 ? -12.323 -7.924 -5.385 1.00 69.69 88 ARG A CA 1
ATOM 604 C C . ARG A 1 88 ? -11.691 -6.614 -4.905 1.00 69.69 88 ARG A C 1
ATOM 606 O O . ARG A 1 88 ? -11.210 -6.571 -3.784 1.00 69.69 88 ARG A O 1
ATOM 613 N N . HIS A 1 89 ? -11.732 -5.560 -5.722 1.00 72.56 89 HIS A N 1
ATOM 614 C CA . HIS A 1 89 ? -11.272 -4.224 -5.334 1.00 72.56 89 HIS A CA 1
ATOM 615 C C . HIS A 1 89 ? -12.151 -3.668 -4.213 1.00 72.56 89 HIS A C 1
ATOM 617 O O . HIS A 1 89 ? -11.645 -3.315 -3.156 1.00 72.56 89 HIS A O 1
ATOM 623 N N . ARG A 1 90 ? -13.479 -3.724 -4.390 1.00 74.81 90 ARG A N 1
ATOM 624 C CA . ARG A 1 90 ? -14.422 -3.306 -3.342 1.00 74.81 90 ARG A CA 1
ATOM 625 C C . ARG A 1 90 ? -14.293 -4.126 -2.066 1.00 74.81 90 ARG A C 1
ATOM 627 O O . ARG A 1 90 ? -14.391 -3.570 -0.984 1.00 74.81 90 ARG A O 1
ATOM 634 N N . ALA A 1 91 ? -14.094 -5.439 -2.183 1.00 77.06 91 ALA A N 1
ATOM 635 C CA . ALA A 1 91 ? -13.895 -6.300 -1.021 1.00 77.06 91 ALA A CA 1
ATOM 636 C C . ALA A 1 91 ? -12.611 -5.937 -0.259 1.00 77.06 91 ALA A C 1
ATOM 638 O O . ALA A 1 91 ? -12.614 -5.947 0.968 1.00 77.06 91 ALA A O 1
ATOM 639 N N . ALA A 1 92 ? -11.535 -5.582 -0.969 1.00 77.44 92 ALA A N 1
ATOM 640 C CA . ALA A 1 92 ? -10.301 -5.126 -0.340 1.00 77.44 92 ALA A CA 1
ATOM 641 C C . ALA A 1 92 ? -10.502 -3.786 0.390 1.00 77.44 92 ALA A C 1
ATOM 643 O O . ALA A 1 92 ? -10.190 -3.691 1.574 1.00 77.44 92 ALA A O 1
ATOM 644 N N . GLU A 1 93 ? -11.105 -2.792 -0.268 1.00 79.94 93 GLU A N 1
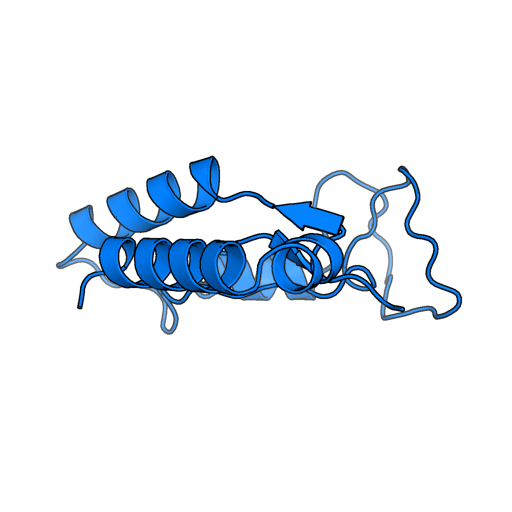ATOM 645 C CA . GLU A 1 93 ? -11.396 -1.488 0.350 1.00 79.94 93 GLU A CA 1
ATOM 646 C C . GLU A 1 93 ? -12.336 -1.628 1.559 1.00 79.94 93 GLU A C 1
ATOM 648 O O . GLU A 1 93 ? -12.056 -1.096 2.629 1.00 79.94 93 GLU A O 1
ATOM 653 N N . ALA A 1 94 ? -13.400 -2.431 1.443 1.00 82.25 94 ALA A N 1
ATOM 654 C CA . ALA A 1 94 ? -14.327 -2.705 2.544 1.00 82.25 94 ALA A CA 1
ATOM 655 C C . ALA A 1 94 ? -13.667 -3.420 3.735 1.00 82.25 94 ALA A C 1
ATOM 657 O O . ALA A 1 94 ? -14.155 -3.318 4.858 1.00 82.25 94 ALA A O 1
ATOM 658 N N . SER A 1 95 ? -12.560 -4.132 3.507 1.00 85.81 95 SER A N 1
ATOM 659 C CA . SER A 1 95 ? -11.803 -4.786 4.579 1.00 85.81 95 SER A CA 1
ATOM 660 C C . SER A 1 95 ? -10.758 -3.866 5.229 1.00 85.81 95 SER A C 1
ATOM 662 O O . SER A 1 95 ? -10.068 -4.301 6.150 1.00 85.81 95 SER A O 1
ATOM 664 N N . GLY A 1 96 ? -10.650 -2.610 4.777 1.00 86.81 96 GLY A N 1
ATOM 665 C CA . GLY A 1 96 ? -9.765 -1.582 5.336 1.00 86.81 96 GLY A CA 1
ATOM 666 C C . GLY A 1 96 ? -8.411 -1.430 4.640 1.00 86.81 96 GLY A C 1
ATOM 667 O O . GLY A 1 96 ? -7.595 -0.623 5.087 1.00 86.81 96 GLY A O 1
ATOM 668 N N . PHE A 1 97 ? -8.155 -2.166 3.555 1.00 92.31 97 PHE A N 1
ATOM 669 C CA . PHE A 1 97 ? -6.918 -1.992 2.796 1.00 92.31 97 PHE A CA 1
ATOM 670 C C . PHE A 1 97 ? -6.859 -0.612 2.138 1.00 92.31 97 PHE A C 1
ATOM 672 O O . PHE A 1 97 ? -7.842 -0.138 1.568 1.00 92.31 97 PHE A O 1
ATOM 679 N N . ILE A 1 98 ? -5.663 -0.028 2.122 1.00 93.25 98 ILE A N 1
ATOM 680 C CA . ILE A 1 98 ? -5.360 1.196 1.383 1.00 93.25 98 ILE A CA 1
ATOM 681 C C . ILE A 1 98 ? -4.738 0.780 0.055 1.00 93.25 98 ILE A C 1
ATOM 683 O O . ILE A 1 98 ? -3.617 0.274 0.024 1.00 93.25 98 ILE A O 1
ATOM 687 N N . VAL A 1 99 ? -5.417 0.975 -1.074 1.00 92.19 99 VAL A N 1
ATOM 688 C CA . VAL A 1 99 ? -4.764 0.702 -2.362 1.00 92.19 99 VAL A CA 1
ATOM 689 C C . VAL A 1 99 ? -3.803 1.859 -2.681 1.00 92.19 99 VAL A C 1
ATOM 691 O O . VAL A 1 99 ? -4.164 3.024 -2.582 1.00 92.19 99 VAL A O 1
ATOM 694 N N . ILE A 1 100 ? -2.559 1.568 -3.057 1.00 93.50 100 ILE A N 1
ATOM 695 C CA . ILE A 1 100 ? -1.548 2.590 -3.401 1.00 93.50 100 ILE A CA 1
ATOM 696 C C . ILE A 1 100 ? -1.411 2.789 -4.911 1.00 93.50 100 ILE A C 1
ATOM 698 O O . ILE A 1 100 ? -0.900 3.806 -5.377 1.00 93.50 100 ILE A O 1
ATOM 702 N N . GLY A 1 101 ? -1.913 1.836 -5.695 1.00 89.69 101 GLY A N 1
ATOM 703 C CA . GLY A 1 101 ? -1.879 1.898 -7.145 1.00 89.69 101 GLY A CA 1
ATOM 704 C C . GLY A 1 101 ? -2.314 0.602 -7.812 1.00 89.69 101 GLY A C 1
ATOM 705 O O . GLY A 1 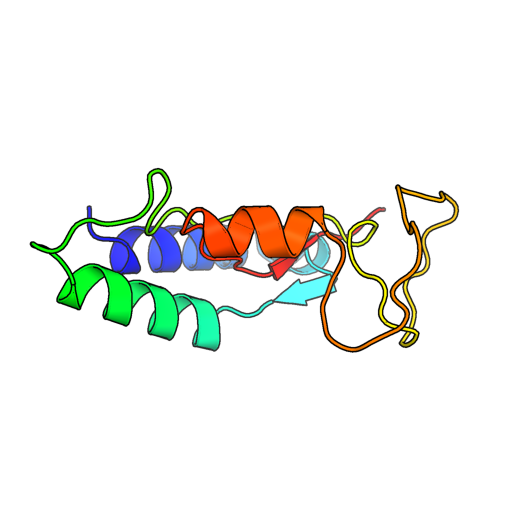101 ? -2.642 -0.394 -7.158 1.00 89.69 101 GLY A O 1
ATOM 706 N N . ARG A 1 102 ? -2.307 0.634 -9.142 1.00 87.81 102 ARG A N 1
ATOM 707 C CA . ARG A 1 102 ? -2.548 -0.518 -10.001 1.00 87.81 102 ARG A CA 1
ATOM 708 C C . ARG A 1 102 ? -1.248 -0.996 -10.621 1.00 87.81 102 ARG A C 1
ATOM 710 O O . ARG A 1 102 ? -0.468 -0.168 -11.088 1.00 87.81 102 ARG A O 1
ATOM 717 N N . THR A 1 103 ? -1.022 -2.307 -10.611 1.00 86.62 103 THR A N 1
ATOM 718 C CA . THR A 1 103 ? 0.219 -2.886 -11.137 1.00 86.62 103 THR A CA 1
ATOM 719 C C . THR A 1 103 ? 0.118 -3.278 -12.601 1.00 86.62 103 THR A C 1
ATOM 721 O O . THR A 1 103 ? -0.919 -3.760 -13.072 1.00 86.62 103 THR A O 1
ATOM 724 N N . ASN A 1 104 ? 1.234 -3.092 -13.299 1.00 81.31 104 ASN A N 1
ATOM 725 C CA . ASN A 1 104 ? 1.425 -3.469 -14.687 1.00 81.31 104 ASN A CA 1
ATOM 726 C C . ASN A 1 104 ? 1.419 -4.999 -14.870 1.00 81.31 104 ASN A C 1
ATOM 728 O O . ASN A 1 104 ? 1.567 -5.773 -13.922 1.00 81.31 104 ASN A O 1
ATOM 732 N N . MET A 1 105 ? 1.206 -5.431 -16.112 1.00 67.81 105 MET A N 1
ATOM 733 C CA . MET A 1 105 ? 1.191 -6.830 -16.535 1.00 67.81 105 MET A CA 1
ATOM 734 C C . MET A 1 105 ? 2.097 -7.074 -17.745 1.00 67.81 105 MET A C 1
ATOM 736 O O . MET A 1 105 ? 1.673 -7.712 -18.711 1.00 67.81 105 MET A O 1
ATOM 740 N N . THR A 1 106 ? 3.303 -6.515 -17.728 1.00 57.53 106 THR A N 1
ATOM 741 C CA . THR A 1 106 ? 4.370 -6.991 -18.618 1.00 57.53 106 THR A CA 1
ATOM 742 C C . THR A 1 106 ? 4.771 -8.407 -18.246 1.00 57.53 106 THR A C 1
ATOM 744 O O . THR A 1 106 ? 4.908 -8.656 -17.026 1.00 57.53 106 THR A O 1
#

Secondary structure (DSSP, 8-state):
--HHHHHHHHHHHHHHTHHHHHHTEEEE-HHHHHHHHHHHHHTBTB---TTTT-EEEEEGGG---SS----SS-----S--STT--HHHHHHHHTT-EEEEEE---

pLDDT: mean 77.43, std 19.43, range [36.12, 97.0]

InterPro domains:
  IPR023631 Amidase signature domain [PF01425] (24-105)
  IPR036928 Amidase signature (AS) superfamily [G3DSA:3.90.1300.10] (1-106)
  IPR036928 Amidase signature (AS) superfamily [SSF75304] (2-105)